Protein AF-A0A821Q2U1-F1 (afdb_monomer)

Mean predicted aligned error: 4.93 Å

Organism: NCBI:txid392032

Foldseek 3Di:
DVVVVVVVVVVVCVVVVVVVVVVCVVVVDPDPPVPDDDCPDPVNVVVVVVVVVVCVVVVNDDDDDDDFCADPVVRDTDDPVPDDDDDDPDDDD

Radius of gyration: 19.45 Å; Cα contacts (8 Å, |Δi|>4): 28; chains: 1; bounding box: 35×40×50 Å

Sequence (93 aa):
GRERFLEEAWKWKNEKGDHIYEQIKALGSSCDWSRKVFTLDKGMFYAVEEAFIRLHEKKLIYRSTRLVSWSCTLKSAISDIEVEKTELKGRTL

pLDDT: mean 93.67, std 5.57, range [55.34, 98.56]

InterPro domains:
  IPR002300 Aminoacyl-tRNA synthetase, class Ia [PF00133] (1-88)
  IPR002303 Valine-tRNA ligase [PTHR11946] (1-92)
  IPR014729 Rossmann-like alpha/beta/alpha sandwich fold [G3DSA:3.40.50.620] (1-92)

Secondary structure (DSSP, 8-state):
-HHHHHHHHHHHHHHHHHHHHHHHHHTT----GGG---TTSHHHHHHHHHHHHHHHHTT---------EEETTTTEEE-GGG------SS---

Structure (mm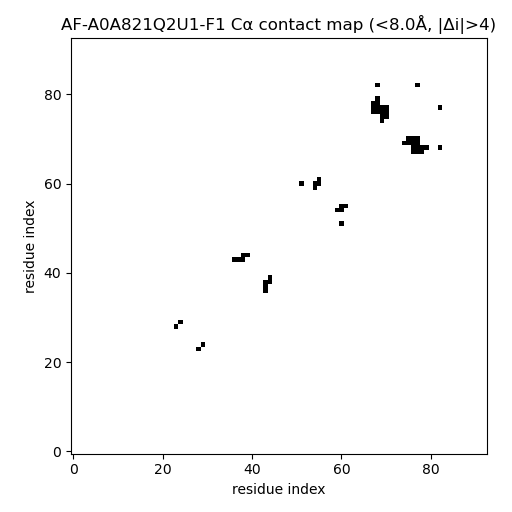CIF, N/CA/C/O backbone):
data_AF-A0A821Q2U1-F1
#
_entry.id   AF-A0A821Q2U1-F1
#
loop_
_atom_site.group_PDB
_atom_site.id
_atom_site.type_symbol
_atom_site.label_atom_id
_atom_site.label_alt_id
_atom_site.label_comp_id
_atom_site.label_asym_id
_atom_site.label_entity_id
_atom_site.label_seq_id
_atom_site.pdbx_PDB_ins_code
_atom_site.Cartn_x
_atom_site.Cartn_y
_atom_site.Cartn_z
_atom_site.occupancy
_atom_site.B_iso_or_equiv
_atom_site.auth_seq_id
_atom_site.auth_comp_id
_atom_site.auth_asym_id
_atom_site.auth_atom_id
_atom_site.pdbx_PDB_model_num
ATOM 1 N N . GLY A 1 1 ? 16.741 3.332 10.635 1.00 91.88 1 GLY A N 1
ATOM 2 C CA . GLY A 1 1 ? 15.854 4.508 10.502 1.00 91.88 1 GLY A CA 1
ATOM 3 C C . GLY A 1 1 ? 14.921 4.312 9.322 1.00 91.88 1 GLY A C 1
ATOM 4 O O . GLY A 1 1 ? 15.143 3.375 8.563 1.00 91.88 1 GLY A O 1
ATOM 5 N N . ARG A 1 2 ? 13.897 5.164 9.170 1.00 94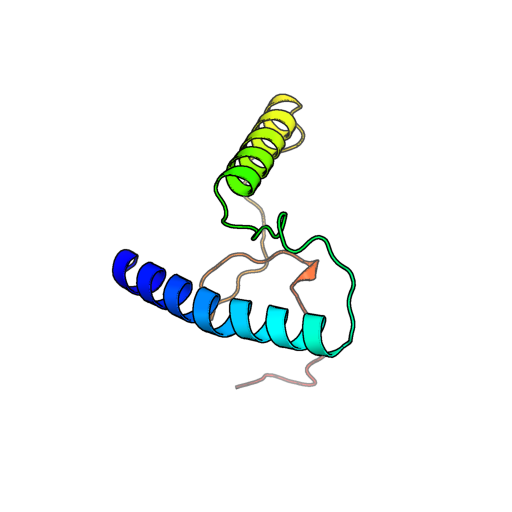.19 2 ARG A N 1
ATOM 6 C CA . ARG A 1 2 ? 12.877 5.031 8.109 1.00 94.19 2 ARG A CA 1
ATOM 7 C C . ARG A 1 2 ? 13.481 5.021 6.702 1.00 94.19 2 ARG A C 1
ATOM 9 O O . ARG A 1 2 ? 13.101 4.176 5.909 1.00 94.19 2 ARG A O 1
ATOM 16 N N . GLU A 1 3 ? 14.431 5.907 6.421 1.00 96.19 3 GLU A N 1
ATOM 17 C CA . GLU A 1 3 ? 15.065 6.027 5.097 1.00 96.19 3 GLU A CA 1
ATOM 18 C C . GLU A 1 3 ? 15.774 4.735 4.683 1.00 96.19 3 GLU A C 1
ATOM 20 O O . GLU A 1 3 ? 15.390 4.125 3.693 1.00 96.19 3 GLU A O 1
ATOM 25 N N . ARG A 1 4 ? 16.691 4.232 5.521 1.00 96.50 4 ARG A N 1
ATOM 26 C CA . ARG A 1 4 ? 17.372 2.945 5.278 1.00 96.50 4 ARG A CA 1
ATOM 27 C C . ARG A 1 4 ? 16.407 1.770 5.113 1.00 96.50 4 ARG A C 1
ATOM 29 O O . ARG A 1 4 ? 16.661 0.863 4.335 1.00 96.50 4 ARG A O 1
ATOM 36 N N . PHE A 1 5 ? 15.296 1.764 5.851 1.00 95.75 5 PHE A N 1
ATOM 37 C CA . PHE A 1 5 ? 14.272 0.734 5.675 1.00 95.75 5 PHE A CA 1
ATOM 38 C C . PHE A 1 5 ? 13.590 0.839 4.305 1.00 95.75 5 PHE A C 1
ATOM 40 O O . PHE A 1 5 ? 13.369 -0.177 3.654 1.00 95.75 5 PHE A O 1
ATOM 47 N N . LEU A 1 6 ? 13.266 2.056 3.858 1.00 94.81 6 LEU A N 1
ATOM 48 C CA . LEU A 1 6 ? 12.673 2.278 2.541 1.00 94.81 6 LEU A CA 1
ATOM 49 C C . LEU A 1 6 ? 13.633 1.878 1.417 1.00 94.81 6 LEU A C 1
ATOM 51 O O . LEU A 1 6 ? 13.184 1.279 0.444 1.00 94.81 6 LEU A O 1
ATOM 55 N N . GLU A 1 7 ? 14.928 2.157 1.559 1.00 95.94 7 GLU A N 1
ATOM 56 C CA . GLU A 1 7 ? 15.961 1.713 0.613 1.00 95.94 7 GLU A CA 1
ATOM 57 C C . GLU A 1 7 ? 15.966 0.184 0.462 1.00 95.94 7 GLU A C 1
ATOM 59 O O . GLU A 1 7 ? 15.867 -0.326 -0.655 1.00 95.94 7 GLU A O 1
ATOM 64 N N . GLU A 1 8 ? 15.985 -0.554 1.577 1.00 95.88 8 GLU A N 1
ATOM 65 C CA . GLU A 1 8 ? 15.935 -2.023 1.561 1.00 95.88 8 GLU A CA 1
ATOM 66 C C . GLU A 1 8 ? 14.610 -2.564 1.000 1.00 95.88 8 GLU A C 1
ATOM 68 O O . GLU A 1 8 ? 14.604 -3.518 0.222 1.00 95.88 8 GLU A O 1
ATOM 73 N N . ALA A 1 9 ? 13.478 -1.934 1.326 1.00 94.56 9 ALA A N 1
ATOM 74 C CA . ALA A 1 9 ? 12.179 -2.323 0.780 1.00 94.56 9 ALA A CA 1
ATOM 75 C C . ALA A 1 9 ? 12.123 -2.152 -0.749 1.00 94.56 9 ALA A C 1
ATOM 77 O O . ALA A 1 9 ? 11.612 -3.025 -1.455 1.00 94.56 9 ALA A O 1
ATOM 78 N N . TRP A 1 10 ? 12.681 -1.056 -1.277 1.00 94.25 10 TRP A N 1
ATOM 79 C CA . TRP A 1 10 ? 12.776 -0.823 -2.721 1.00 94.25 10 TRP A CA 1
ATOM 80 C C . TRP A 1 10 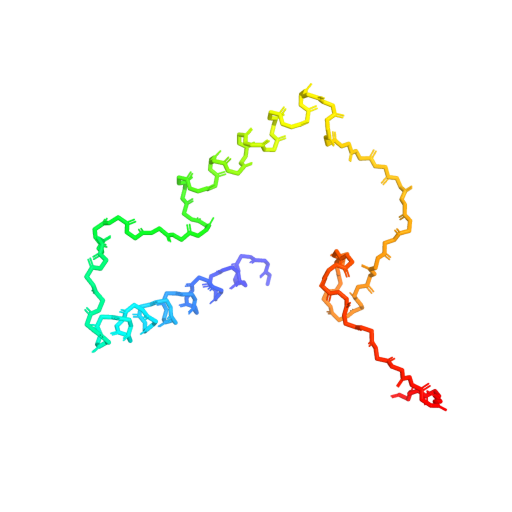? 13.723 -1.800 -3.407 1.00 94.25 10 TRP A C 1
ATOM 82 O O . TRP A 1 10 ? 13.390 -2.316 -4.476 1.00 94.25 10 TRP A O 1
ATOM 92 N N . LYS A 1 11 ? 14.868 -2.097 -2.784 1.00 95.31 11 LYS A N 1
ATOM 93 C CA . LYS A 1 11 ? 15.802 -3.113 -3.271 1.00 95.31 11 LYS A CA 1
ATOM 94 C C . LYS A 1 11 ? 15.109 -4.470 -3.401 1.00 95.31 11 LYS A C 1
ATOM 96 O O . LYS A 1 11 ? 15.080 -5.036 -4.492 1.00 95.31 11 LYS A O 1
ATOM 101 N N . TRP A 1 12 ? 14.455 -4.929 -2.334 1.00 95.44 12 TRP A N 1
ATOM 102 C CA . TRP A 1 12 ? 13.700 -6.183 -2.331 1.00 95.44 12 TRP A CA 1
ATOM 103 C C . TRP A 1 12 ? 12.589 -6.196 -3.389 1.00 95.44 12 TRP A C 1
ATOM 105 O O . TRP A 1 12 ? 12.428 -7.179 -4.114 1.00 95.44 12 TRP A O 1
ATOM 115 N N . LYS A 1 13 ? 11.841 -5.092 -3.527 1.00 93.56 13 LYS A N 1
ATOM 116 C CA . LYS A 1 13 ? 10.774 -4.971 -4.528 1.00 93.56 13 LYS A CA 1
ATOM 117 C C . LYS A 1 13 ? 11.305 -5.114 -5.950 1.00 93.56 13 LYS A C 1
ATOM 119 O O . LYS A 1 13 ? 10.625 -5.715 -6.776 1.00 93.56 13 LYS A O 1
ATOM 124 N N . ASN A 1 14 ? 12.468 -4.543 -6.258 1.00 92.31 14 ASN A N 1
ATOM 125 C CA . ASN A 1 14 ? 13.042 -4.630 -7.599 1.00 92.31 14 ASN A CA 1
ATOM 126 C C . ASN A 1 14 ? 13.521 -6.057 -7.887 1.00 92.31 14 ASN A C 1
ATOM 128 O O . ASN A 1 14 ? 13.125 -6.631 -8.896 1.00 92.31 14 ASN A O 1
ATOM 132 N N . GLU A 1 15 ? 14.245 -6.670 -6.945 1.00 93.50 15 GLU A N 1
ATOM 133 C CA . GLU A 1 15 ? 14.707 -8.059 -7.062 1.00 93.50 15 GLU A CA 1
ATOM 134 C C . GLU A 1 15 ? 13.546 -9.048 -7.262 1.00 93.50 15 GLU A C 1
ATOM 136 O O . GLU A 1 15 ? 13.589 -9.907 -8.143 1.00 93.50 15 GLU A O 1
ATOM 141 N N . LYS A 1 16 ? 12.480 -8.938 -6.460 1.00 94.38 16 LYS A N 1
ATOM 142 C CA . LYS A 1 16 ? 11.324 -9.844 -6.557 1.00 94.38 16 LYS A CA 1
ATOM 143 C C . LYS A 1 16 ? 10.388 -9.494 -7.704 1.00 94.38 16 LYS A C 1
ATOM 145 O O . LYS A 1 16 ? 9.848 -10.396 -8.336 1.00 94.38 16 LYS A O 1
ATOM 150 N N . GLY A 1 17 ? 10.196 -8.208 -7.976 1.00 91.12 17 GLY A N 1
ATOM 151 C CA . GLY A 1 17 ? 9.316 -7.733 -9.036 1.00 91.12 17 GLY A CA 1
ATOM 152 C C . GLY A 1 17 ? 9.783 -8.189 -10.413 1.00 91.12 17 GLY A C 1
ATOM 153 O O . GLY A 1 17 ? 8.974 -8.701 -11.184 1.00 91.12 17 GLY A O 1
ATOM 154 N N . ASP A 1 18 ? 11.080 -8.071 -10.702 1.00 89.50 18 ASP A N 1
ATOM 155 C CA . ASP A 1 18 ? 11.625 -8.523 -11.984 1.00 89.50 18 ASP A CA 1
ATOM 156 C C . ASP A 1 18 ? 11.506 -10.043 -12.143 1.00 89.50 18 ASP A C 1
ATOM 158 O O . ASP A 1 18 ? 11.054 -10.506 -13.192 1.00 89.50 18 ASP A O 1
ATOM 162 N N . HIS A 1 19 ? 11.752 -10.807 -11.074 1.00 94.62 19 HIS A N 1
ATOM 163 C CA . HIS A 1 19 ? 11.561 -12.257 -11.093 1.00 94.62 19 HIS A CA 1
ATOM 164 C C . HIS A 1 19 ? 10.106 -12.662 -11.382 1.00 94.62 19 HIS A C 1
ATOM 166 O O . HIS A 1 19 ? 9.854 -13.542 -12.204 1.00 94.62 19 HIS A O 1
ATOM 172 N N . ILE A 1 20 ? 9.128 -11.993 -10.759 1.00 95.06 20 ILE A N 1
ATOM 173 C CA . ILE A 1 20 ? 7.701 -12.242 -11.017 1.00 95.06 20 ILE A CA 1
ATOM 174 C C . ILE A 1 20 ? 7.363 -11.956 -12.487 1.00 95.06 20 ILE A C 1
ATOM 176 O O . ILE A 1 20 ? 6.648 -12.730 -13.124 1.00 95.06 20 ILE A O 1
ATOM 180 N N . TYR A 1 21 ? 7.895 -10.877 -13.068 1.00 92.69 21 TYR A N 1
ATOM 181 C CA . TYR A 1 21 ? 7.661 -10.573 -14.481 1.00 92.69 21 TYR A CA 1
ATOM 182 C C . TYR A 1 21 ? 8.263 -11.619 -15.422 1.00 92.69 21 TYR A C 1
ATOM 184 O O . TYR A 1 21 ? 7.623 -11.977 -16.411 1.00 92.69 21 TYR A O 1
ATOM 192 N N . GLU A 1 22 ? 9.463 -12.120 -15.135 1.00 93.31 22 GLU A N 1
ATOM 193 C CA . GLU A 1 22 ? 10.086 -13.201 -15.907 1.00 93.31 22 GLU A CA 1
ATOM 194 C C . GLU A 1 22 ? 9.260 -14.485 -15.851 1.00 93.31 22 GLU A C 1
ATOM 196 O O . GLU A 1 22 ? 9.023 -15.100 -16.890 1.00 93.31 22 GLU A O 1
ATOM 201 N N . GLN A 1 23 ? 8.751 -14.847 -14.671 1.00 96.31 23 GLN A N 1
ATOM 202 C CA . GLN A 1 23 ? 7.867 -16.001 -14.504 1.00 96.31 23 GLN A CA 1
ATOM 203 C C . GLN A 1 23 ? 6.598 -15.863 -15.355 1.00 96.31 23 GLN A C 1
ATOM 205 O O . GLN A 1 23 ? 6.246 -16.780 -16.094 1.00 96.31 23 GLN A O 1
ATOM 210 N N . ILE A 1 24 ? 5.936 -14.703 -15.320 1.00 95.25 24 ILE A N 1
ATOM 211 C CA . ILE A 1 24 ? 4.712 -14.473 -16.104 1.00 95.25 24 ILE A CA 1
ATOM 212 C C . ILE A 1 24 ? 5.010 -14.492 -17.616 1.00 95.25 24 ILE A C 1
ATOM 214 O O . ILE A 1 24 ? 4.209 -15.010 -18.397 1.00 95.25 24 ILE A O 1
ATOM 218 N N . LYS A 1 25 ? 6.171 -13.982 -18.049 1.00 93.81 25 LYS A N 1
ATOM 219 C CA . LYS A 1 25 ? 6.622 -14.084 -19.449 1.00 93.81 25 LYS A CA 1
ATOM 220 C C . LYS A 1 25 ? 6.897 -15.528 -19.862 1.00 93.81 25 LYS A C 1
ATOM 222 O O . LYS A 1 25 ? 6.498 -15.924 -20.953 1.00 93.81 25 LYS A O 1
ATOM 227 N N . ALA A 1 26 ? 7.540 -16.313 -19.000 1.00 95.44 26 ALA A N 1
ATOM 228 C CA . ALA A 1 26 ? 7.838 -17.721 -19.254 1.00 95.44 26 ALA A CA 1
ATOM 229 C C . ALA A 1 26 ? 6.566 -18.574 -19.395 1.00 95.44 26 ALA A C 1
ATOM 231 O O . ALA A 1 26 ? 6.560 -19.539 -20.153 1.00 95.44 26 ALA A O 1
ATOM 232 N N . LEU A 1 27 ? 5.468 -18.179 -18.740 1.00 96.81 27 LEU A N 1
ATOM 233 C CA . LEU A 1 27 ? 4.141 -18.778 -18.926 1.00 96.81 27 LEU A CA 1
ATOM 234 C C . LEU A 1 27 ? 3.479 -18.420 -20.274 1.00 96.81 27 LEU A C 1
ATOM 236 O O . LEU A 1 27 ? 2.375 -18.883 -20.549 1.00 96.81 27 LEU A O 1
ATOM 240 N N . GLY A 1 28 ? 4.122 -17.604 -21.116 1.00 94.88 28 GLY A N 1
ATOM 241 C CA . GLY A 1 28 ? 3.610 -17.212 -22.430 1.00 94.88 28 GLY A CA 1
ATOM 242 C C . GLY A 1 28 ? 2.624 -16.042 -22.398 1.00 94.88 28 GLY A C 1
ATOM 243 O O . GLY A 1 28 ? 1.871 -15.851 -23.351 1.00 94.88 28 GLY A O 1
ATOM 244 N N . SER A 1 29 ? 2.601 -15.254 -21.318 1.00 94.88 29 SER A N 1
ATOM 245 C CA . SER A 1 29 ? 1.677 -14.123 -21.207 1.00 94.88 29 SER A CA 1
ATOM 246 C C . SER A 1 29 ? 2.007 -13.005 -22.203 1.00 94.88 29 SER A C 1
ATOM 248 O O . SER A 1 29 ? 3.115 -12.460 -22.221 1.00 94.88 29 SER A O 1
ATOM 250 N N . SER A 1 30 ? 1.011 -12.609 -22.995 1.00 93.31 30 SER A N 1
ATOM 251 C CA . SER A 1 30 ? 1.107 -11.561 -24.016 1.00 93.31 30 SER A CA 1
ATOM 252 C C . SER A 1 30 ? 0.733 -10.166 -23.489 1.00 93.31 30 SER A C 1
ATOM 254 O O . SER A 1 30 ? 0.143 -9.365 -24.215 1.00 93.31 30 SER A O 1
ATOM 256 N N . CYS A 1 31 ? 1.011 -9.875 -22.215 1.00 92.88 31 CYS A N 1
ATOM 257 C CA . CYS A 1 31 ? 0.746 -8.560 -21.627 1.00 92.88 31 CYS A CA 1
ATOM 258 C C . CYS A 1 31 ? 1.554 -7.446 -22.314 1.00 92.88 31 CYS A C 1
ATOM 260 O O . CYS A 1 31 ? 2.663 -7.668 -22.800 1.00 92.88 31 CYS A O 1
ATOM 262 N N . ASP A 1 32 ? 1.037 -6.214 -22.280 1.00 93.88 32 ASP A N 1
ATOM 263 C CA . ASP A 1 32 ? 1.794 -5.036 -22.707 1.00 93.88 32 ASP A CA 1
ATOM 264 C C . ASP A 1 32 ? 2.842 -4.659 -21.648 1.00 93.88 32 ASP A C 1
ATOM 266 O O . ASP A 1 32 ? 2.623 -3.836 -20.756 1.00 93.88 32 ASP A O 1
ATOM 270 N N . TRP A 1 33 ? 4.012 -5.287 -21.753 1.00 90.50 33 TRP A N 1
ATOM 271 C CA . TRP A 1 33 ? 5.143 -5.078 -20.849 1.00 90.50 33 TRP A CA 1
ATOM 272 C C . TRP A 1 33 ? 5.695 -3.650 -20.869 1.00 90.50 33 TRP A C 1
ATOM 274 O O . TRP A 1 33 ? 6.367 -3.256 -19.914 1.00 90.50 33 TRP A O 1
ATOM 284 N N . SER A 1 34 ? 5.418 -2.877 -21.926 1.00 91.62 3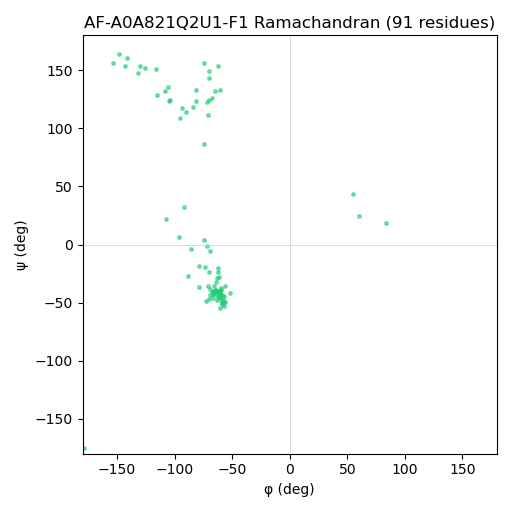4 SER A N 1
ATOM 285 C CA . SER A 1 34 ? 5.840 -1.477 -22.025 1.00 91.62 34 SER A CA 1
ATOM 286 C C . SER A 1 34 ? 5.075 -0.573 -21.055 1.00 91.62 34 SER A C 1
ATOM 288 O O . SER A 1 34 ? 5.587 0.463 -20.638 1.00 91.62 34 SER A O 1
ATOM 290 N N . ARG A 1 35 ? 3.873 -1.000 -20.646 1.00 92.31 35 ARG A N 1
ATOM 291 C CA . ARG A 1 35 ? 2.968 -0.280 -19.740 1.00 92.31 35 ARG A CA 1
ATOM 292 C C . ARG A 1 35 ? 2.885 -0.907 -18.351 1.00 92.31 35 ARG A C 1
ATOM 294 O O . ARG A 1 35 ? 1.897 -0.706 -17.645 1.00 92.31 35 ARG A O 1
ATOM 301 N N . LYS A 1 36 ? 3.893 -1.684 -17.946 1.00 91.00 36 LYS A N 1
ATOM 302 C CA . LYS A 1 36 ? 3.935 -2.235 -16.587 1.00 91.00 36 LYS A CA 1
ATOM 303 C C . LYS A 1 36 ? 3.958 -1.091 -15.569 1.00 91.00 36 LYS A C 1
ATOM 305 O O . LYS A 1 36 ? 4.734 -0.149 -15.712 1.00 91.00 36 LYS A O 1
ATOM 310 N N . VAL A 1 37 ? 3.118 -1.193 -14.546 1.00 91.25 37 VAL A N 1
ATOM 311 C CA . VAL A 1 37 ? 3.024 -0.217 -13.457 1.00 91.25 37 VAL A CA 1
ATOM 312 C C . VAL A 1 37 ? 3.045 -0.933 -12.117 1.00 91.25 37 VAL A C 1
ATOM 314 O O . VAL A 1 37 ? 2.554 -2.053 -11.980 1.00 91.25 37 VAL A O 1
ATOM 317 N N . PHE A 1 38 ? 3.612 -0.274 -11.120 1.00 91.56 38 PHE A N 1
ATOM 318 C CA . PHE A 1 38 ? 3.614 -0.693 -9.732 1.00 91.56 38 PHE A CA 1
ATOM 319 C C . PHE A 1 38 ? 2.841 0.314 -8.880 1.00 91.56 38 PHE A C 1
ATOM 321 O O . PHE A 1 38 ? 2.775 1.502 -9.184 1.00 91.56 38 PHE A O 1
ATOM 328 N N . THR A 1 39 ? 2.243 -0.153 -7.787 1.00 91.56 39 THR A N 1
ATOM 329 C CA . THR A 1 39 ? 1.349 0.657 -6.946 1.00 91.56 39 THR A CA 1
ATOM 330 C C . THR A 1 39 ? 2.032 1.863 -6.300 1.00 91.56 39 THR A C 1
ATOM 332 O O . THR A 1 39 ? 1.353 2.838 -5.994 1.00 91.56 39 THR A O 1
ATOM 335 N N . LEU A 1 40 ? 3.359 1.830 -6.132 1.00 89.81 40 LEU A N 1
ATOM 336 C CA . LEU A 1 40 ? 4.154 2.962 -5.638 1.00 89.81 40 LEU A CA 1
ATOM 337 C C . LEU A 1 40 ? 4.794 3.806 -6.754 1.00 89.81 40 LEU A C 1
ATOM 339 O O . LEU A 1 40 ? 5.584 4.701 -6.456 1.00 89.81 40 LEU A O 1
ATOM 343 N N . ASP A 1 41 ? 4.481 3.549 -8.026 1.00 91.81 41 ASP A N 1
ATOM 344 C CA . ASP A 1 41 ? 4.941 4.406 -9.118 1.00 91.81 41 ASP A CA 1
ATOM 345 C C . ASP A 1 41 ? 4.227 5.762 -9.073 1.00 91.81 41 ASP A C 1
ATOM 347 O O . ASP A 1 41 ? 3.060 5.871 -8.692 1.00 91.81 41 AS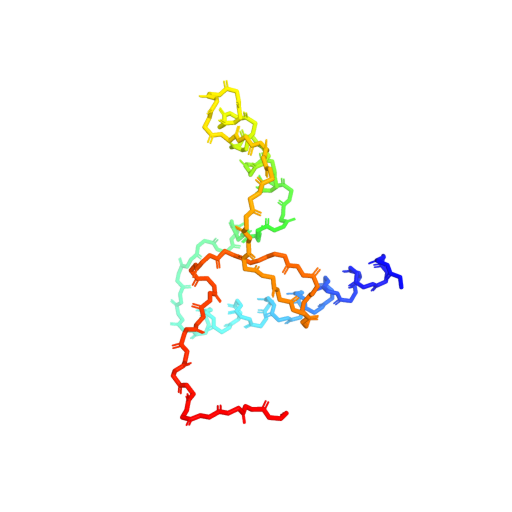P A O 1
ATOM 351 N N . LYS A 1 42 ? 4.915 6.810 -9.535 1.00 91.94 42 LYS A N 1
ATOM 352 C CA . LYS A 1 42 ? 4.448 8.203 -9.462 1.00 91.94 42 LYS A CA 1
ATOM 353 C C . LYS A 1 42 ? 3.029 8.401 -10.023 1.00 91.94 42 LYS A C 1
ATOM 355 O O . LYS A 1 42 ? 2.229 9.109 -9.423 1.00 91.94 42 LYS A O 1
ATOM 360 N N . GLY A 1 43 ? 2.704 7.761 -11.149 1.00 93.19 43 GLY A N 1
ATOM 361 C CA . GLY A 1 43 ? 1.370 7.848 -11.756 1.00 93.19 43 GLY A CA 1
ATOM 362 C C . GLY A 1 43 ? 0.269 7.208 -10.903 1.00 93.19 43 GLY A C 1
ATOM 363 O O . GLY A 1 43 ? -0.806 7.785 -10.759 1.00 93.19 43 GLY A O 1
ATOM 364 N N . MET A 1 44 ? 0.554 6.056 -10.288 1.00 94.56 44 MET A N 1
ATOM 365 C CA . MET A 1 44 ? -0.384 5.378 -9.387 1.00 94.56 44 MET A CA 1
ATOM 366 C C . MET A 1 44 ? -0.566 6.163 -8.088 1.00 94.56 44 MET A C 1
ATOM 368 O O . MET A 1 44 ? -1.689 6.294 -7.609 1.00 94.56 44 MET A O 1
ATOM 372 N N . PHE A 1 45 ? 0.514 6.752 -7.566 1.00 94.81 45 PHE A N 1
ATOM 373 C CA . PHE A 1 45 ? 0.457 7.630 -6.400 1.00 94.81 45 PHE A CA 1
ATOM 374 C C . PHE A 1 45 ? -0.510 8.802 -6.621 1.00 94.81 45 PHE A C 1
ATOM 376 O O . PHE A 1 45 ? -1.412 9.002 -5.810 1.00 94.81 45 PHE A O 1
ATOM 383 N N . TYR A 1 46 ? -0.389 9.513 -7.749 1.00 96.56 46 TYR A N 1
ATOM 384 C CA . TYR A 1 46 ? -1.306 10.610 -8.076 1.00 96.56 46 TYR A CA 1
ATOM 385 C C . TYR A 1 46 ? -2.757 10.151 -8.214 1.00 96.56 46 TYR A C 1
ATOM 387 O O . TYR A 1 46 ? -3.663 10.839 -7.754 1.00 96.56 46 TYR A O 1
ATOM 395 N N . ALA A 1 47 ? -2.994 8.984 -8.817 1.00 97.12 47 ALA A N 1
ATOM 396 C CA . ALA A 1 47 ? -4.347 8.452 -8.953 1.00 97.12 47 ALA A CA 1
ATOM 397 C C . ALA A 1 47 ? -4.997 8.165 -7.587 1.00 97.12 47 ALA A C 1
ATOM 399 O O . ALA A 1 47 ? -6.178 8.453 -7.394 1.00 97.12 47 ALA A O 1
ATOM 400 N N . VAL A 1 48 ? -4.231 7.622 -6.634 1.00 97.25 48 VAL A N 1
ATOM 401 C CA . VAL A 1 48 ? -4.709 7.353 -5.269 1.00 97.25 48 VAL A CA 1
ATOM 402 C C . VAL A 1 48 ? -4.951 8.651 -4.500 1.00 97.25 48 VAL A C 1
ATOM 404 O O . VAL A 1 48 ? -5.982 8.776 -3.839 1.00 97.25 48 VAL A O 1
ATOM 407 N N . GLU A 1 49 ? -4.039 9.619 -4.604 1.00 97.44 49 GLU A N 1
ATOM 408 C CA . GLU A 1 49 ? -4.174 10.937 -3.973 1.00 97.44 49 GLU A CA 1
ATOM 409 C C . GLU A 1 49 ? -5.437 11.661 -4.460 1.00 97.44 49 GLU A C 1
ATOM 411 O O . GLU A 1 49 ? -6.275 12.056 -3.648 1.00 97.44 49 GLU A O 1
ATOM 416 N N . GLU A 1 50 ? -5.636 11.733 -5.777 1.00 98.06 50 GLU A N 1
ATOM 417 C CA . GLU A 1 50 ? -6.821 12.339 -6.387 1.00 98.06 50 GLU A CA 1
ATOM 418 C C . GLU A 1 50 ? -8.110 11.627 -5.951 1.00 98.06 50 GLU A C 1
ATOM 420 O O . GLU A 1 50 ? -9.096 12.265 -5.573 1.00 98.06 50 GLU A O 1
ATOM 425 N N . ALA A 1 51 ? -8.119 10.290 -5.960 1.00 98.25 51 ALA A N 1
ATOM 426 C CA . ALA A 1 51 ? -9.276 9.521 -5.514 1.00 98.25 51 ALA A CA 1
ATOM 427 C C . ALA A 1 51 ? -9.616 9.811 -4.043 1.00 98.25 51 ALA A C 1
ATOM 429 O O . ALA A 1 51 ? -10.787 10.009 -3.710 1.00 98.25 51 ALA A O 1
ATOM 430 N N . PHE A 1 52 ? -8.606 9.879 -3.171 1.00 98.19 52 PHE A N 1
ATOM 431 C CA . PHE A 1 52 ? -8.792 10.196 -1.758 1.00 98.19 52 PHE A CA 1
ATOM 432 C C . PHE A 1 52 ? -9.360 11.608 -1.563 1.00 98.19 52 PHE A C 1
ATOM 434 O O . PHE A 1 52 ? -10.351 11.768 -0.846 1.00 98.19 52 PHE A O 1
ATOM 441 N N . ILE A 1 53 ? -8.787 12.614 -2.237 1.00 98.19 53 ILE A N 1
ATOM 442 C CA . ILE A 1 53 ? -9.242 14.012 -2.170 1.00 98.19 53 ILE A CA 1
ATOM 443 C C . ILE A 1 53 ? -10.702 14.115 -2.615 1.00 98.19 53 ILE A C 1
ATOM 445 O O . ILE A 1 53 ? -11.535 14.608 -1.855 1.00 98.19 53 ILE A O 1
ATOM 449 N N . ARG A 1 54 ? -11.059 13.555 -3.777 1.00 98.44 54 ARG A N 1
ATOM 450 C CA . ARG A 1 54 ? -12.439 13.592 -4.292 1.00 98.44 54 ARG A CA 1
ATOM 451 C C . ARG A 1 54 ? -13.443 12.935 -3.348 1.00 98.44 54 ARG A C 1
ATOM 453 O O . ARG A 1 54 ? -14.572 13.407 -3.212 1.00 98.44 54 ARG A O 1
ATOM 460 N N . LEU A 1 55 ? -13.076 11.819 -2.719 1.00 98.56 55 LEU A N 1
ATOM 461 C CA . LEU A 1 55 ? -13.945 11.132 -1.760 1.00 98.56 55 LEU A CA 1
ATOM 462 C C . LEU A 1 55 ? -14.094 11.925 -0.454 1.00 98.56 55 LEU A C 1
ATOM 464 O O . LEU A 1 55 ? -15.183 11.954 0.126 1.00 98.56 55 LEU A O 1
ATOM 468 N N . HIS A 1 56 ? -13.033 12.601 -0.014 1.00 98.25 56 HIS A N 1
ATOM 469 C CA . HIS A 1 56 ? -13.078 13.507 1.128 1.00 98.25 56 HIS A CA 1
ATOM 470 C C . HIS A 1 56 ? -13.945 14.747 0.843 1.00 98.25 56 HIS A C 1
ATOM 472 O O . HIS A 1 56 ? -14.825 15.072 1.639 1.00 98.25 56 HIS A O 1
ATOM 478 N N . GLU A 1 57 ? -13.786 15.390 -0.318 1.00 98.19 57 GLU A N 1
ATOM 479 C CA . GLU A 1 57 ? -14.605 16.536 -0.752 1.00 98.19 57 GLU A CA 1
ATOM 480 C C . GLU A 1 57 ? -16.097 16.187 -0.846 1.00 98.19 57 GLU A C 1
ATOM 482 O O . GLU A 1 57 ? -16.955 16.973 -0.442 1.00 98.19 57 GLU A O 1
ATOM 487 N N . LYS A 1 58 ? -16.416 14.965 -1.290 1.00 98.38 58 LYS A N 1
ATOM 488 C CA . LYS A 1 58 ? -17.783 14.417 -1.307 1.00 98.38 58 LYS A CA 1
ATOM 489 C C . LYS A 1 58 ? -18.315 14.002 0.070 1.00 98.38 58 LYS A C 1
ATOM 491 O O . LYS A 1 58 ? -19.416 13.462 0.147 1.00 98.38 58 LYS A O 1
ATOM 496 N N . LYS A 1 59 ? -17.559 14.229 1.150 1.00 97.62 59 LYS A N 1
ATOM 497 C CA . LYS A 1 59 ? -17.894 13.850 2.537 1.00 97.62 59 LYS A CA 1
ATOM 498 C C . LYS A 1 59 ? -18.093 12.342 2.752 1.00 97.62 59 LYS A C 1
ATOM 500 O O . LYS A 1 59 ? -18.771 11.940 3.694 1.00 97.62 59 LYS A O 1
ATOM 505 N N . LEU A 1 60 ? -17.491 11.507 1.902 1.00 97.94 60 LEU A N 1
ATOM 506 C CA . LEU A 1 60 ? -17.521 10.045 2.033 1.00 97.94 60 LEU A CA 1
ATOM 507 C C . LEU A 1 60 ? -16.379 9.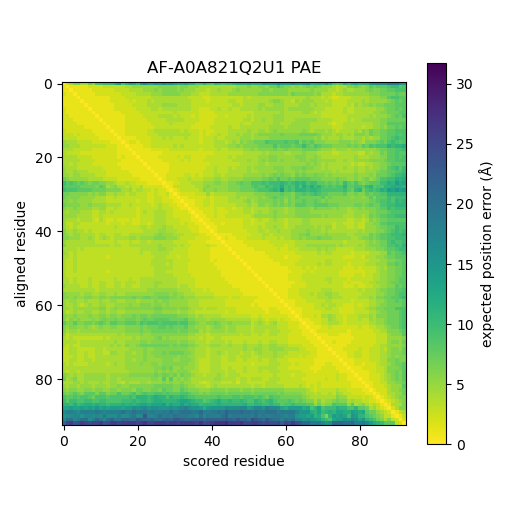522 2.915 1.00 97.94 60 LEU A C 1
ATOM 509 O O . LEU A 1 60 ? -16.518 8.481 3.551 1.00 97.94 60 LEU A O 1
ATOM 513 N N . ILE A 1 61 ? -15.266 10.258 2.981 1.00 97.81 61 ILE A N 1
ATOM 514 C CA . ILE A 1 61 ? -14.146 9.992 3.891 1.00 97.81 61 ILE A CA 1
ATOM 515 C C . ILE A 1 61 ? -14.162 11.024 5.016 1.00 97.81 61 ILE A C 1
ATOM 517 O O . ILE A 1 61 ? -14.318 12.219 4.779 1.00 97.81 61 ILE A O 1
ATOM 521 N N . TYR A 1 62 ? -13.966 10.560 6.247 1.00 96.81 62 TYR A N 1
ATOM 522 C CA . TYR A 1 62 ? -13.869 11.401 7.435 1.00 96.81 62 TYR A CA 1
ATOM 523 C C . TYR A 1 62 ? -12.921 10.772 8.460 1.00 96.81 62 TYR A C 1
ATOM 525 O O . TYR A 1 62 ? -12.609 9.583 8.401 1.00 96.81 62 TYR A O 1
ATOM 533 N N . ARG A 1 63 ? -12.485 11.574 9.436 1.00 96.94 63 ARG A N 1
ATOM 534 C CA . ARG A 1 63 ? -11.679 11.118 10.573 1.00 96.94 63 ARG A CA 1
ATOM 535 C C . ARG A 1 63 ? -12.517 11.138 11.846 1.00 96.94 63 ARG A C 1
ATOM 537 O O . ARG A 1 63 ? -13.179 12.127 12.139 1.00 96.94 63 ARG A O 1
ATOM 544 N N . SER A 1 64 ? -12.481 10.051 12.607 1.00 96.31 64 SER A N 1
ATOM 545 C CA . SER A 1 64 ? -13.204 9.910 13.873 1.00 96.31 64 SER A CA 1
ATOM 546 C C . SER A 1 64 ? -12.482 8.913 14.777 1.00 96.31 64 SER A C 1
ATOM 548 O O . SER A 1 64 ? -11.749 8.053 14.289 1.00 96.31 64 SER A O 1
ATOM 550 N N . THR A 1 65 ? -12.686 9.024 16.087 1.00 96.94 65 THR A N 1
ATOM 551 C CA . THR A 1 65 ? -12.189 8.049 17.062 1.00 96.94 65 THR A CA 1
ATOM 552 C C . THR A 1 65 ? -13.181 6.899 17.161 1.00 96.94 65 THR A C 1
ATOM 554 O O . THR A 1 65 ? -14.338 7.107 17.520 1.00 96.94 65 THR A O 1
ATOM 557 N N . ARG A 1 66 ? -12.736 5.686 16.829 1.00 94.19 66 ARG A N 1
ATOM 558 C CA . ARG A 1 66 ? -13.540 4.457 16.877 1.00 94.19 66 ARG A CA 1
ATOM 559 C C . ARG A 1 66 ? -12.685 3.298 17.376 1.00 94.19 66 ARG A C 1
ATOM 561 O O . ARG A 1 66 ? -11.459 3.377 17.332 1.00 94.19 66 ARG A O 1
ATOM 568 N N . LEU A 1 67 ? -13.337 2.236 17.845 1.00 95.56 67 LEU A N 1
ATOM 569 C CA . LEU A 1 67 ? -12.654 0.975 18.108 1.00 95.56 67 LEU A CA 1
ATOM 570 C C . LEU A 1 67 ? -12.148 0.412 16.776 1.00 95.56 67 LEU A C 1
ATOM 572 O O . LEU A 1 67 ? -12.891 0.390 15.796 1.00 95.56 67 LEU A O 1
ATOM 576 N N . VAL A 1 68 ? -10.888 -0.007 16.751 1.00 95.25 68 VAL A N 1
ATOM 577 C CA . VAL A 1 68 ? -10.233 -0.569 15.568 1.00 95.25 68 VAL A CA 1
ATOM 578 C C . VAL A 1 68 ? -9.560 -1.881 15.930 1.00 95.25 68 VAL A C 1
ATOM 580 O O . VAL A 1 68 ? -9.132 -2.077 17.071 1.00 95.25 68 VAL A O 1
ATOM 583 N N . SER A 1 69 ? -9.416 -2.754 14.942 1.00 95.56 69 SER A N 1
ATOM 584 C CA . SER A 1 69 ? -8.569 -3.935 15.048 1.00 95.56 69 SER A CA 1
ATOM 585 C C . SER A 1 69 ? -7.103 -3.489 15.038 1.00 95.56 69 SER A C 1
ATOM 587 O O . SER A 1 69 ? -6.607 -2.966 14.041 1.00 95.56 69 SER A O 1
ATOM 589 N N . TRP A 1 70 ? -6.412 -3.633 16.172 1.00 96.12 70 TRP A N 1
ATOM 590 C CA . TRP A 1 70 ? -5.008 -3.238 16.324 1.00 96.12 70 TRP A CA 1
ATOM 591 C C . TRP A 1 70 ? -4.090 -4.459 16.324 1.00 96.12 70 TRP A C 1
ATOM 593 O O . TRP A 1 70 ? -4.222 -5.344 17.169 1.00 96.12 70 TRP A O 1
ATOM 603 N N . SER A 1 71 ? -3.112 -4.480 15.417 1.00 96.12 71 SER A N 1
ATOM 604 C CA . SER A 1 71 ? -2.075 -5.511 15.396 1.00 96.12 71 SER A CA 1
ATOM 605 C C . SER A 1 71 ? -0.882 -5.088 16.250 1.00 96.12 71 SER A C 1
ATOM 607 O O . SER A 1 71 ? -0.151 -4.155 15.907 1.00 96.12 71 SER A O 1
ATOM 609 N N . CYS A 1 72 ? -0.637 -5.808 17.348 1.00 94.50 72 CYS A N 1
ATOM 610 C CA . CYS A 1 72 ? 0.509 -5.564 18.229 1.00 94.50 72 CYS A CA 1
ATOM 611 C C . CYS A 1 72 ? 1.858 -5.815 17.535 1.00 94.50 72 CYS A C 1
ATOM 613 O O . CYS A 1 72 ? 2.833 -5.123 17.825 1.00 94.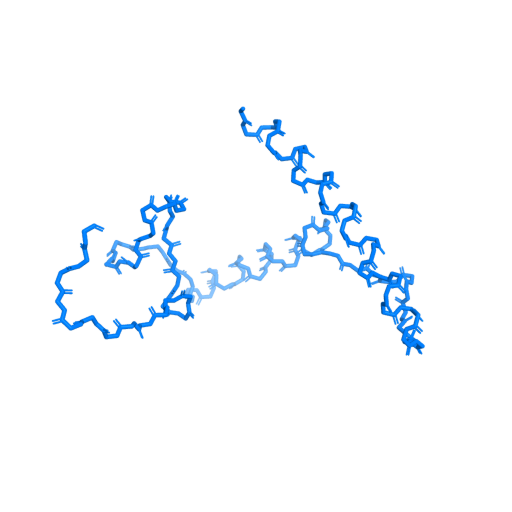50 72 CYS A O 1
ATOM 615 N N . THR A 1 73 ? 1.907 -6.768 16.602 1.00 95.31 73 THR A N 1
ATOM 616 C CA . THR A 1 73 ? 3.125 -7.117 15.855 1.00 95.31 73 THR A CA 1
ATOM 617 C C . THR A 1 73 ? 3.477 -6.044 14.832 1.00 95.31 73 THR A C 1
ATOM 619 O O . 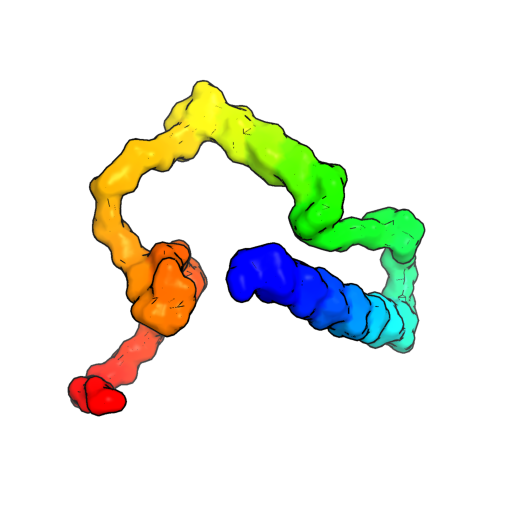THR A 1 73 ? 4.612 -5.576 14.793 1.00 95.31 73 THR A O 1
ATOM 622 N N . LEU A 1 74 ? 2.495 -5.619 14.029 1.00 94.88 74 LEU A N 1
ATOM 623 C CA . LEU A 1 74 ? 2.702 -4.603 12.991 1.00 94.88 74 LEU A CA 1
ATOM 624 C C . LEU A 1 74 ? 2.738 -3.182 13.561 1.00 94.88 74 LEU A C 1
ATOM 626 O O . LEU A 1 74 ? 3.237 -2.271 12.904 1.00 94.88 74 LEU A O 1
ATOM 630 N N . LYS A 1 75 ? 2.213 -2.993 14.779 1.00 96.19 75 LYS A N 1
ATOM 631 C CA . LYS A 1 75 ? 2.016 -1.688 15.425 1.0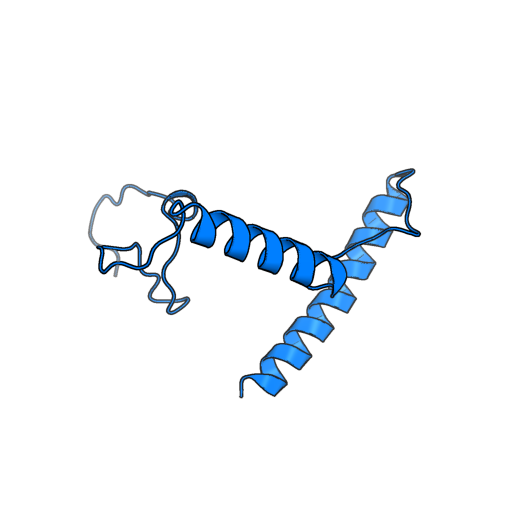0 96.19 75 LYS A CA 1
ATOM 632 C C . LYS A 1 75 ? 1.182 -0.749 14.547 1.00 96.19 75 LYS A C 1
ATOM 634 O O . LYS A 1 75 ? 1.511 0.426 14.392 1.00 96.19 75 LYS A O 1
ATOM 639 N N . SER A 1 76 ? 0.115 -1.294 13.963 1.00 96.50 76 SER A N 1
ATOM 640 C CA . SER A 1 76 ? -0.802 -0.585 13.071 1.00 96.50 76 SER A CA 1
ATOM 641 C C . SER A 1 76 ? -2.241 -1.046 13.280 1.00 96.50 76 SER A C 1
ATOM 643 O O . SER A 1 76 ? -2.495 -2.190 13.669 1.00 96.50 76 SER A O 1
ATOM 645 N N . ALA A 1 77 ? -3.178 -0.153 12.967 1.00 96.06 77 ALA A N 1
ATOM 646 C CA . ALA A 1 77 ? -4.562 -0.533 12.737 1.00 96.06 77 ALA A CA 1
ATOM 647 C C . ALA A 1 77 ? -4.661 -1.326 11.426 1.00 96.06 77 ALA A C 1
ATOM 649 O O . ALA A 1 77 ? -3.950 -1.012 10.466 1.00 96.06 77 ALA A O 1
ATOM 650 N N . ILE A 1 78 ? -5.530 -2.333 11.413 1.00 96.00 78 ILE A N 1
ATOM 651 C CA . ILE A 1 78 ? -5.856 -3.162 10.250 1.00 96.00 78 ILE A CA 1
ATOM 652 C C . ILE A 1 78 ? -7.366 -3.142 10.020 1.00 96.00 78 ILE A C 1
ATOM 654 O O . ILE A 1 78 ? -8.150 -2.914 10.946 1.00 96.00 78 ILE A O 1
ATOM 658 N N . SER A 1 79 ? -7.769 -3.330 8.772 1.00 94.94 79 SER A N 1
ATOM 659 C CA . SER A 1 79 ? -9.173 -3.407 8.384 1.00 94.94 79 SER A CA 1
ATOM 660 C C . SER A 1 79 ? -9.791 -4.743 8.796 1.00 94.94 79 SER A C 1
ATOM 662 O O . SER A 1 79 ? -9.098 -5.748 8.932 1.00 94.94 79 SER A O 1
ATOM 664 N N . ASP A 1 80 ? -11.113 -4.781 8.960 1.00 93.69 80 ASP A N 1
ATOM 665 C CA . ASP A 1 80 ? -11.806 -6.001 9.392 1.00 93.69 80 ASP A CA 1
ATOM 666 C C . ASP A 1 80 ? -11.637 -7.170 8.408 1.00 93.69 80 ASP A C 1
ATOM 668 O O . ASP A 1 80 ? -11.658 -8.324 8.828 1.00 93.69 80 ASP A O 1
ATOM 672 N N . ILE A 1 81 ? -11.433 -6.888 7.113 1.00 95.69 81 ILE A N 1
ATOM 673 C CA . ILE A 1 81 ? -11.191 -7.919 6.090 1.00 95.69 81 ILE A CA 1
ATOM 674 C C . ILE A 1 81 ? -9.784 -8.531 6.186 1.00 95.69 81 ILE A C 1
ATOM 676 O O . ILE A 1 81 ? -9.566 -9.631 5.693 1.00 95.69 81 ILE A O 1
ATOM 680 N N . GLU A 1 82 ? -8.840 -7.851 6.841 1.00 94.62 82 GLU A N 1
ATOM 681 C CA . GLU A 1 82 ? -7.490 -8.367 7.114 1.00 94.62 82 GLU A CA 1
ATOM 682 C C . GLU A 1 82 ? -7.438 -9.204 8.406 1.00 94.62 82 GLU A C 1
ATOM 684 O O . GLU A 1 82 ? -6.388 -9.750 8.745 1.00 94.62 82 GLU A O 1
ATOM 689 N N . VAL A 1 83 ? -8.549 -9.302 9.151 1.00 93.94 83 VAL A N 1
ATOM 690 C CA . VAL A 1 83 ? -8.625 -10.066 10.402 1.00 93.94 83 VAL A CA 1
ATOM 691 C C . VAL A 1 83 ? -9.162 -11.468 10.139 1.00 93.94 83 VAL A C 1
ATOM 693 O O . VAL A 1 83 ? -10.360 -11.676 9.941 1.00 93.94 83 VAL A O 1
ATOM 696 N N . GLU A 1 84 ? -8.282 -12.458 10.245 1.00 92.19 84 GLU A N 1
ATOM 697 C CA . GLU A 1 84 ? -8.675 -13.865 10.270 1.00 92.19 84 GLU A CA 1
ATOM 698 C C . GLU A 1 84 ? -9.142 -14.267 11.675 1.00 92.19 84 GLU A C 1
ATOM 700 O O . GLU A 1 84 ? -8.424 -14.115 12.668 1.00 92.19 84 GLU A O 1
ATOM 705 N N . LYS A 1 85 ? -10.376 -14.773 11.772 1.00 89.81 85 LYS A N 1
ATOM 706 C CA . LYS A 1 85 ? -10.961 -15.220 13.039 1.00 89.81 85 LYS A CA 1
ATOM 707 C C . LYS A 1 85 ? -10.720 -16.710 13.218 1.00 89.81 85 LYS A C 1
ATOM 709 O O . LYS A 1 85 ? -11.262 -17.518 12.470 1.00 89.81 85 LYS A O 1
ATOM 714 N N . THR A 1 86 ? -9.982 -17.056 14.263 1.00 90.25 86 THR A N 1
ATOM 715 C CA . THR A 1 86 ? -9.731 -18.447 14.645 1.00 90.25 86 THR A CA 1
ATOM 716 C C . THR A 1 86 ? -10.353 -18.716 16.005 1.00 90.25 86 THR A C 1
ATOM 718 O O . THR A 1 86 ? -10.120 -17.974 16.960 1.00 90.25 86 THR A O 1
ATOM 721 N N . GLU A 1 87 ? -11.142 -19.785 16.106 1.00 88.19 87 GLU A N 1
ATOM 722 C CA . GLU A 1 87 ? -11.659 -20.240 17.393 1.00 88.19 87 GLU A CA 1
ATOM 723 C C . GLU A 1 87 ? -10.536 -20.866 18.219 1.00 88.19 87 GLU A C 1
ATOM 725 O O . GLU A 1 87 ? -9.885 -21.829 17.808 1.00 88.19 87 GLU A O 1
ATOM 730 N N . LEU A 1 88 ? -10.324 -20.328 19.415 1.00 88.12 88 LEU A N 1
ATOM 731 C CA . LEU A 1 88 ? -9.368 -20.866 20.369 1.00 88.12 88 LEU A CA 1
ATOM 732 C C . LEU A 1 88 ? -10.135 -21.615 21.456 1.00 88.12 88 LEU A C 1
ATOM 734 O O . LEU A 1 88 ? -10.997 -21.051 22.126 1.00 88.12 88 LEU A O 1
ATOM 738 N N . LYS A 1 89 ? -9.795 -22.890 21.667 1.00 87.50 89 LYS A N 1
ATOM 739 C CA . LYS A 1 89 ? -10.397 -23.733 22.721 1.00 87.50 89 LYS A CA 1
ATOM 740 C C . LYS A 1 89 ? -9.989 -23.315 24.141 1.00 87.50 89 LYS A C 1
ATOM 742 O O . LYS A 1 89 ? -10.465 -23.888 25.115 1.00 87.50 89 LYS A O 1
ATOM 747 N N . GLY A 1 90 ? -9.083 -22.350 24.263 1.00 86.50 90 GLY A N 1
ATOM 748 C CA . GLY A 1 90 ? -8.544 -21.873 25.524 1.00 86.50 90 GLY A CA 1
ATOM 749 C C . GLY A 1 90 ? -7.542 -20.746 25.308 1.00 86.50 90 GLY A C 1
ATOM 750 O O . GLY A 1 90 ? -7.338 -20.269 24.193 1.00 86.50 90 GLY A O 1
ATOM 751 N N . ARG A 1 91 ? -6.915 -20.312 26.397 1.00 79.12 91 ARG A N 1
ATOM 752 C CA . ARG A 1 91 ? -5.941 -19.220 26.391 1.00 79.12 91 ARG A CA 1
ATOM 753 C C . ARG A 1 91 ? -4.650 -19.658 25.690 1.00 79.12 91 ARG A C 1
ATOM 755 O O . ARG A 1 91 ? -4.043 -20.644 26.097 1.00 79.12 91 ARG A O 1
ATOM 762 N N . THR A 1 92 ? -4.226 -18.919 24.671 1.00 71.81 92 THR A N 1
ATOM 763 C CA . THR A 1 92 ? -2.888 -19.039 24.073 1.00 71.81 92 THR A CA 1
ATOM 764 C C . THR A 1 92 ? -1.880 -18.266 24.928 1.00 71.81 92 THR A C 1
ATOM 766 O O . THR A 1 92 ? -2.178 -17.145 25.348 1.00 71.81 92 THR A O 1
ATOM 769 N N . LEU A 1 93 ? -0.742 -18.897 25.236 1.00 55.34 93 LEU A N 1
ATOM 770 C CA . LEU A 1 93 ? 0.390 -18.309 25.966 1.00 55.34 93 LEU A CA 1
ATOM 771 C C . LEU A 1 93 ? 1.310 -17.531 25.025 1.00 55.34 93 LEU A C 1
ATOM 773 O O . LEU A 1 93 ? 1.503 -18.011 23.886 1.00 55.34 93 LEU A O 1
#

Solvent-accessible surface area (backbone atoms only — not comparable to full-atom values): 6086 Å² total; per-residue (Å²): 108,71,66,63,50,51,53,52,52,50,51,51,48,52,62,51,48,54,51,53,52,51,52,47,47,72,74,67,56,85,68,70,72,92,70,69,80,54,80,84,35,72,71,44,44,51,54,52,52,52,52,51,50,55,36,38,77,70,66,75,49,83,88,80,95,71,94,70,53,68,39,82,88,79,72,41,78,52,56,77,90,76,57,84,88,76,92,66,100,61,86,84,132